Protein AF-W0UV81-F1 (afdb_monomer)

Solvent-accessible surface area (backbone atoms only — not comparable to full-atom values): 8900 Å² total; per-residue (Å²): 142,80,87,78,83,76,81,79,84,64,65,69,61,56,53,53,51,52,51,51,52,50,50,52,53,48,53,56,55,54,54,54,60,46,41,40,50,51,34,43,75,71,25,61,36,63,73,90,49,64,76,84,76,64,49,45,57,73,60,42,70,79,48,84,82,64,65,72,86,56,64,47,62,32,39,53,48,57,71,66,60,58,55,48,66,21,48,45,79,89,81,74,39,55,42,48,67,40,75,45,69,48,94,58,66,42,42,34,43,33,30,31,54,49,100,89,49,98,55,43,48,74,46,76,50,65,31,39,40,28,32,32,13,35,82,87,21,38,45,53,47,80,76,49,62,54,77,76,84,84,125

Structure (mmCIF, N/CA/C/O backbone):
data_AF-W0UV81-F1
#
_entry.id   AF-W0UV81-F1
#
loop_
_atom_site.group_PDB
_atom_site.id
_atom_site.type_symbol
_atom_site.label_atom_id
_atom_site.label_alt_id
_atom_site.label_comp_id
_atom_site.label_asym_id
_atom_site.label_entity_id
_atom_site.label_seq_id
_atom_site.pdbx_PDB_ins_code
_atom_site.Cartn_x
_atom_site.Cartn_y
_atom_site.Cartn_z
_atom_site.occupancy
_atom_site.B_iso_or_equiv
_atom_site.auth_seq_id
_atom_site.auth_comp_id
_atom_site.auth_asym_id
_atom_site.auth_atom_id
_atom_site.pdbx_PDB_model_num
ATOM 1 N N . MET A 1 1 ? 78.707 -14.351 -6.939 1.00 42.62 1 MET A N 1
ATOM 2 C CA . MET A 1 1 ? 77.650 -14.705 -5.970 1.00 42.62 1 MET A CA 1
ATOM 3 C C . MET A 1 1 ? 76.537 -13.679 -6.120 1.00 42.62 1 MET A C 1
ATOM 5 O O . MET A 1 1 ? 76.779 -12.522 -5.821 1.00 42.62 1 MET A O 1
ATOM 9 N N . TYR A 1 2 ? 75.379 -14.070 -6.657 1.00 40.16 2 TYR A N 1
ATOM 10 C CA . TYR A 1 2 ? 74.168 -13.238 -6.695 1.00 40.16 2 TYR A CA 1
ATOM 11 C C . TYR A 1 2 ? 72.977 -14.120 -6.302 1.00 40.16 2 TYR A C 1
ATOM 13 O O . TYR A 1 2 ? 72.858 -15.215 -6.858 1.00 40.16 2 TYR A O 1
ATOM 21 N N . PRO A 1 3 ? 72.125 -13.714 -5.344 1.00 53.06 3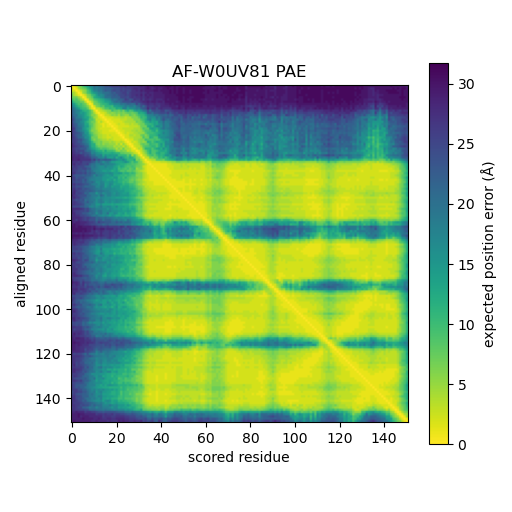 PRO A N 1
ATOM 22 C CA . PRO A 1 3 ? 70.956 -14.500 -4.985 1.00 53.06 3 PRO A CA 1
ATOM 23 C C . PRO A 1 3 ? 69.855 -14.320 -6.039 1.00 53.06 3 PRO A C 1
ATOM 25 O O . PRO A 1 3 ? 69.580 -13.211 -6.493 1.00 53.06 3 PRO A O 1
ATOM 28 N N . ILE A 1 4 ? 69.221 -15.428 -6.418 1.00 56.22 4 ILE A N 1
ATOM 29 C CA . ILE A 1 4 ? 68.017 -15.455 -7.257 1.00 56.22 4 ILE A CA 1
ATOM 30 C C . ILE A 1 4 ? 66.822 -15.114 -6.351 1.00 56.22 4 ILE A C 1
ATOM 32 O O . ILE A 1 4 ? 66.684 -15.744 -5.299 1.00 56.22 4 ILE A O 1
ATOM 36 N N . PRO A 1 5 ? 65.952 -14.152 -6.708 1.00 52.25 5 PRO A N 1
ATOM 37 C CA . PRO A 1 5 ? 64.810 -13.806 -5.875 1.00 52.25 5 PRO A CA 1
ATOM 38 C C . PRO A 1 5 ? 63.804 -14.962 -5.858 1.00 52.25 5 PRO A C 1
ATOM 40 O O . PRO A 1 5 ? 63.355 -15.454 -6.897 1.00 52.25 5 PRO A O 1
ATOM 43 N N . THR A 1 6 ? 63.443 -15.400 -4.656 1.00 52.78 6 THR A N 1
ATOM 44 C CA . THR A 1 6 ? 62.374 -16.364 -4.409 1.00 52.78 6 THR A CA 1
ATOM 45 C C . THR A 1 6 ? 61.040 -15.776 -4.865 1.00 52.78 6 THR A C 1
ATOM 47 O O . THR A 1 6 ? 60.663 -14.669 -4.481 1.00 52.78 6 THR A O 1
ATOM 50 N N . LYS A 1 7 ? 60.302 -16.518 -5.702 1.00 59.16 7 LYS A N 1
ATOM 51 C CA . LYS A 1 7 ? 58.925 -16.168 -6.071 1.00 59.16 7 LYS A CA 1
ATOM 52 C C . LYS A 1 7 ? 58.085 -16.101 -4.796 1.00 59.16 7 LYS A C 1
ATOM 54 O O . LYS A 1 7 ? 57.767 -17.131 -4.204 1.00 59.16 7 LYS A O 1
ATOM 59 N N . ALA A 1 8 ? 57.725 -14.889 -4.386 1.00 53.91 8 ALA A N 1
ATOM 60 C CA . ALA A 1 8 ? 56.734 -14.674 -3.349 1.00 53.91 8 ALA A CA 1
ATOM 61 C C . ALA A 1 8 ? 55.414 -15.312 -3.804 1.00 53.91 8 ALA A C 1
ATOM 63 O O . ALA A 1 8 ? 54.829 -14.935 -4.820 1.00 53.91 8 ALA A O 1
ATOM 64 N N . SER A 1 9 ? 54.978 -16.330 -3.070 1.00 56.66 9 SER A N 1
ATOM 65 C CA . SER A 1 9 ? 53.707 -17.002 -3.297 1.00 56.66 9 SER A CA 1
ATOM 66 C C . SER A 1 9 ? 52.582 -16.073 -2.823 1.00 56.66 9 SER A C 1
ATOM 68 O O . SER A 1 9 ? 52.374 -15.897 -1.624 1.00 56.66 9 SER A O 1
ATOM 70 N N . TYR A 1 10 ? 51.857 -15.480 -3.777 1.00 60.50 10 TYR A N 1
ATOM 71 C CA . TYR A 1 10 ? 50.706 -14.581 -3.583 1.00 60.50 10 TYR A CA 1
ATOM 72 C C . TYR A 1 10 ? 49.289 -15.233 -3.468 1.00 60.50 10 TYR A C 1
ATOM 74 O O . TYR A 1 10 ? 48.308 -14.485 -3.467 1.00 60.50 10 TYR A O 1
ATOM 82 N N . PRO A 1 11 ? 49.072 -16.568 -3.356 1.00 61.00 11 PRO A N 1
ATOM 83 C CA . PRO A 1 11 ? 47.745 -17.161 -3.567 1.00 61.00 11 PRO A CA 1
ATOM 84 C C . PRO A 1 11 ? 46.779 -16.949 -2.394 1.00 61.00 11 PRO A C 1
ATOM 86 O O . PRO A 1 11 ? 45.571 -16.874 -2.597 1.00 61.00 11 PRO A O 1
ATOM 89 N N . LYS A 1 12 ? 47.283 -16.799 -1.161 1.00 62.94 12 LYS A N 1
ATOM 90 C CA . LYS A 1 12 ? 46.429 -16.624 0.028 1.00 62.94 12 LYS A CA 1
ATOM 91 C C . LYS A 1 12 ? 45.682 -15.288 0.014 1.00 62.94 12 LYS A C 1
ATOM 93 O O . LYS A 1 12 ? 44.537 -15.229 0.443 1.00 62.94 12 LYS A O 1
ATOM 98 N N . PHE A 1 13 ? 46.306 -14.239 -0.522 1.00 71.31 13 PHE A N 1
ATOM 99 C CA . PHE A 1 13 ? 45.717 -12.900 -0.578 1.00 71.31 13 PHE A CA 1
ATOM 100 C C . PHE A 1 13 ? 44.544 -12.831 -1.563 1.00 71.31 13 PHE A C 1
ATOM 102 O O . PHE A 1 13 ? 43.504 -12.261 -1.249 1.00 71.31 13 PHE A O 1
ATOM 109 N N . TRP A 1 14 ? 44.678 -13.482 -2.721 1.00 76.31 14 TRP A N 1
ATOM 110 C CA . TRP A 1 14 ? 43.622 -13.555 -3.733 1.00 76.31 14 TRP A CA 1
ATOM 111 C C . TRP A 1 14 ? 42.417 -14.374 -3.269 1.00 76.31 14 TRP A C 1
ATOM 113 O O . TRP A 1 14 ? 41.283 -13.974 -3.513 1.00 76.31 14 TRP A O 1
ATOM 123 N N . ILE A 1 15 ? 42.646 -15.478 -2.550 1.00 81.88 15 ILE A N 1
ATOM 124 C CA . ILE A 1 15 ? 41.572 -16.301 -1.971 1.00 81.88 15 ILE A CA 1
ATOM 125 C C . ILE A 1 15 ? 40.789 -15.508 -0.918 1.00 81.88 15 ILE A C 1
ATOM 127 O O . ILE A 1 15 ? 39.561 -15.495 -0.948 1.00 81.88 15 ILE A O 1
ATOM 131 N N . VAL A 1 16 ? 41.485 -14.806 -0.019 1.00 84.06 16 VAL A N 1
ATOM 132 C CA . VAL A 1 16 ? 40.843 -13.958 1.000 1.00 84.06 16 VAL A CA 1
ATOM 133 C C . VAL A 1 16 ? 40.065 -12.811 0.349 1.00 84.06 16 VAL A C 1
ATOM 135 O O . VAL A 1 16 ? 38.933 -12.543 0.744 1.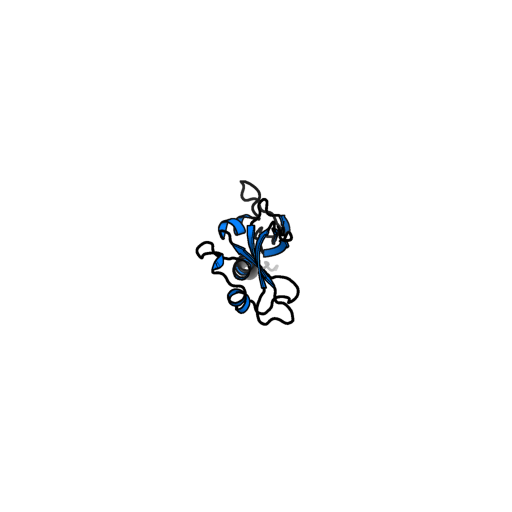00 84.06 16 VAL A O 1
ATOM 138 N N . PHE A 1 17 ? 40.621 -12.181 -0.688 1.00 83.88 17 PHE A N 1
ATOM 139 C CA . PHE A 1 17 ? 39.953 -11.118 -1.439 1.00 83.88 17 PHE A CA 1
ATOM 140 C C . PHE A 1 17 ? 38.688 -11.611 -2.164 1.00 83.88 17 PHE A C 1
ATOM 142 O O . PHE A 1 17 ? 37.645 -10.967 -2.083 1.00 83.88 17 PHE A O 1
ATOM 149 N N . LEU A 1 18 ? 38.744 -12.784 -2.805 1.00 86.06 18 LEU A N 1
ATOM 150 C CA . LEU A 1 18 ? 37.589 -13.428 -3.441 1.00 86.06 18 LEU A CA 1
ATOM 151 C C . LEU A 1 18 ? 36.493 -13.792 -2.431 1.00 86.06 18 LEU A C 1
ATOM 153 O O . LEU A 1 18 ? 35.316 -13.565 -2.703 1.00 86.06 18 LEU A O 1
ATOM 157 N N . LEU A 1 19 ? 36.859 -14.317 -1.257 1.00 83.75 19 LEU A N 1
ATOM 158 C CA . LEU A 1 19 ? 35.905 -14.624 -0.186 1.00 83.75 19 LEU A CA 1
ATOM 159 C C . LEU A 1 19 ? 35.230 -13.357 0.356 1.00 83.75 19 LEU A C 1
ATOM 161 O O . LEU A 1 19 ? 34.015 -13.349 0.544 1.00 83.75 19 LEU A O 1
ATOM 165 N N . LEU A 1 20 ? 35.995 -12.279 0.554 1.00 85.12 20 LEU A N 1
ATOM 166 C CA . LEU A 1 20 ? 35.474 -10.969 0.961 1.00 85.12 20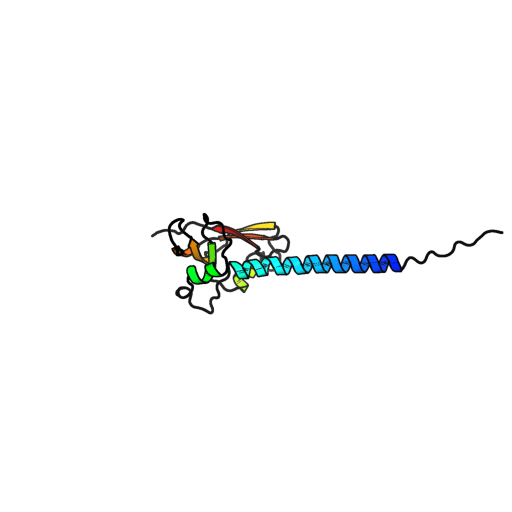 LEU A CA 1
ATOM 167 C C . LEU A 1 20 ? 34.502 -10.392 -0.074 1.00 85.12 20 LEU A C 1
ATOM 169 O O . LEU A 1 20 ? 33.415 -9.954 0.297 1.00 85.12 20 LEU A O 1
ATOM 173 N N . LEU A 1 21 ? 34.854 -10.446 -1.361 1.00 86.31 21 LEU A N 1
ATOM 174 C CA . LEU A 1 21 ? 33.967 -10.052 -2.459 1.00 86.31 21 LEU A CA 1
ATOM 175 C C . LEU A 1 21 ? 32.678 -10.880 -2.466 1.00 86.31 21 LEU A C 1
ATOM 177 O O . LEU A 1 21 ? 31.592 -10.323 -2.588 1.00 86.31 21 LEU A O 1
ATOM 181 N N . CYS A 1 22 ? 32.781 -12.196 -2.278 1.00 81.25 22 CYS A N 1
ATOM 182 C CA . CYS A 1 22 ? 31.626 -13.090 -2.257 1.00 81.25 22 CYS A CA 1
ATOM 183 C C . CYS A 1 22 ? 30.687 -12.786 -1.074 1.00 81.25 22 CYS A C 1
ATOM 185 O O . CYS A 1 22 ? 29.473 -12.687 -1.252 1.00 81.25 22 CYS A O 1
ATOM 187 N N . LEU A 1 23 ? 31.247 -12.544 0.118 1.00 80.31 23 LEU A N 1
ATOM 188 C CA . LEU A 1 23 ? 30.504 -12.099 1.302 1.00 80.31 23 LEU A CA 1
ATOM 189 C C . LEU A 1 23 ? 29.815 -10.749 1.076 1.00 80.31 23 LEU A C 1
ATOM 191 O O . LEU A 1 23 ? 28.643 -10.604 1.418 1.00 80.31 23 LEU A O 1
ATOM 195 N N . GLN A 1 24 ? 30.504 -9.776 0.471 1.00 75.25 24 GLN A N 1
ATOM 196 C CA . GLN A 1 24 ? 29.918 -8.475 0.136 1.00 75.25 24 GLN A CA 1
ATOM 197 C C . GLN A 1 24 ? 28.773 -8.617 -0.874 1.00 75.25 24 GLN A C 1
ATOM 199 O O . GLN A 1 24 ? 27.700 -8.054 -0.660 1.00 75.25 24 GLN A O 1
ATOM 204 N N . CYS A 1 25 ? 28.950 -9.416 -1.930 1.00 72.00 25 CYS A N 1
ATOM 205 C CA . CYS A 1 25 ? 27.889 -9.713 -2.890 1.00 72.00 25 CYS A CA 1
ATOM 206 C C . CYS A 1 25 ? 26.683 -10.376 -2.213 1.00 72.00 25 CYS A C 1
ATOM 208 O O . CYS A 1 25 ? 25.548 -9.963 -2.453 1.00 72.00 25 CYS A O 1
ATOM 210 N N . TRP A 1 26 ? 26.910 -11.353 -1.330 1.00 69.69 26 TRP A N 1
ATOM 211 C CA . TRP A 1 26 ? 25.832 -12.015 -0.599 1.00 69.69 26 TRP A CA 1
ATOM 212 C C . TRP A 1 26 ? 25.093 -11.038 0.324 1.00 69.69 26 TRP A C 1
ATOM 214 O O . TRP A 1 26 ? 23.870 -10.929 0.232 1.00 69.69 26 TRP A O 1
ATOM 224 N N . LEU A 1 27 ? 25.810 -10.250 1.131 1.00 64.12 27 LEU A N 1
ATOM 225 C CA . LEU A 1 27 ? 25.229 -9.213 1.994 1.00 64.12 27 LEU A CA 1
ATOM 226 C C . LEU A 1 27 ? 24.371 -8.218 1.199 1.00 64.12 27 LEU A C 1
ATOM 228 O O . LEU A 1 27 ? 23.247 -7.916 1.606 1.00 64.12 27 LEU A O 1
ATOM 232 N N . LEU A 1 28 ? 24.852 -7.774 0.031 1.00 62.34 28 LEU A N 1
ATOM 233 C CA . LEU A 1 28 ? 24.077 -6.932 -0.878 1.00 62.34 28 LEU A CA 1
ATOM 234 C C . LEU A 1 28 ? 22.831 -7.648 -1.404 1.00 62.34 28 LEU A C 1
ATOM 236 O O . LEU A 1 28 ? 21.784 -7.030 -1.473 1.00 62.34 28 LEU A O 1
ATOM 240 N N . THR A 1 29 ? 22.887 -8.925 -1.780 1.00 59.66 29 THR A N 1
ATOM 241 C CA . THR A 1 29 ? 21.684 -9.645 -2.253 1.00 59.66 29 THR A CA 1
ATOM 242 C C . THR A 1 29 ? 20.661 -9.910 -1.146 1.00 59.66 29 THR A C 1
ATOM 244 O O . THR A 1 29 ? 19.456 -9.867 -1.395 1.00 59.66 29 THR A O 1
ATOM 247 N N . HIS A 1 30 ? 21.114 -10.129 0.089 1.00 57.69 30 HIS A N 1
ATOM 248 C CA . HIS A 1 30 ? 20.240 -10.445 1.214 1.00 57.69 30 HIS A CA 1
ATOM 249 C C . HIS A 1 30 ? 19.504 -9.203 1.742 1.00 57.69 30 HIS A C 1
ATOM 251 O O . HIS A 1 30 ? 18.329 -9.285 2.110 1.00 57.69 30 HIS A O 1
ATOM 257 N N . SER A 1 31 ? 20.141 -8.026 1.730 1.00 59.00 31 SER A N 1
ATOM 258 C CA . SER A 1 31 ? 19.474 -6.766 2.094 1.00 59.00 31 SER A CA 1
ATOM 259 C C . SER A 1 31 ? 18.328 -6.412 1.130 1.00 59.00 31 SER A C 1
ATOM 261 O O . SER A 1 31 ? 17.280 -5.925 1.562 1.00 59.00 31 SER A O 1
ATOM 263 N N . LYS A 1 32 ? 18.463 -6.759 -0.156 1.00 59.25 32 LYS A N 1
ATOM 264 C CA . LYS A 1 32 ? 17.463 -6.519 -1.215 1.00 59.25 32 LYS A CA 1
ATOM 265 C C . LYS A 1 32 ? 16.153 -7.244 -0.965 1.00 59.25 32 LYS A C 1
ATOM 267 O O . LYS A 1 32 ? 15.102 -6.607 -0.899 1.00 59.25 32 LYS A O 1
ATOM 272 N N . ALA A 1 33 ? 16.234 -8.561 -0.751 1.00 61.38 33 ALA A N 1
ATOM 273 C CA . ALA A 1 33 ? 15.085 -9.402 -0.417 1.00 61.38 33 ALA A CA 1
ATOM 274 C C . ALA A 1 33 ? 14.390 -8.938 0.871 1.00 61.38 33 ALA A C 1
ATOM 276 O O . ALA A 1 33 ? 13.186 -9.121 1.031 1.00 61.38 33 ALA A O 1
ATOM 277 N N . THR A 1 34 ? 15.139 -8.293 1.766 1.00 72.75 34 THR A N 1
ATOM 278 C CA . THR A 1 34 ? 14.632 -7.833 3.057 1.00 72.75 34 THR A CA 1
ATOM 279 C C . THR A 1 34 ? 13.705 -6.621 2.919 1.00 72.75 34 THR A C 1
ATOM 281 O O . THR A 1 34 ? 12.673 -6.594 3.581 1.00 72.75 34 THR A O 1
ATOM 284 N N . SER A 1 35 ? 14.007 -5.643 2.054 1.00 81.94 35 SER A N 1
ATOM 285 C CA . SER A 1 35 ? 13.178 -4.425 1.922 1.00 81.94 35 SER A CA 1
ATOM 286 C C . SER A 1 35 ? 11.782 -4.702 1.346 1.00 81.94 35 SER A C 1
ATOM 288 O O . SER A 1 35 ? 10.780 -4.360 1.968 1.00 81.94 35 SER A O 1
ATOM 290 N N . TRP A 1 36 ? 11.707 -5.413 0.218 1.00 88.19 36 TRP A N 1
ATOM 291 C CA . TRP A 1 36 ? 10.441 -5.827 -0.398 1.00 88.19 36 TRP A CA 1
ATOM 292 C C . TRP A 1 36 ? 9.628 -6.754 0.510 1.00 88.19 36 TRP A C 1
ATOM 294 O O . TRP A 1 36 ? 8.408 -6.629 0.618 1.00 88.19 36 TRP A O 1
ATOM 304 N N . LYS A 1 37 ? 10.300 -7.696 1.184 1.00 89.19 37 LYS A N 1
ATOM 305 C CA . LYS A 1 37 ? 9.643 -8.609 2.122 1.00 89.19 37 LYS A CA 1
ATOM 306 C C . LYS A 1 37 ? 9.007 -7.843 3.284 1.00 89.19 37 LYS A C 1
ATOM 308 O O . LYS A 1 37 ? 7.825 -8.050 3.533 1.00 89.19 37 LYS A O 1
ATOM 313 N N . LYS A 1 38 ? 9.745 -6.917 3.905 1.00 89.94 38 LYS A N 1
ATOM 314 C CA . LYS A 1 38 ? 9.225 -6.044 4.968 1.00 89.94 38 LYS A CA 1
ATOM 315 C C . LYS A 1 38 ? 8.056 -5.193 4.483 1.00 89.94 38 LYS A C 1
ATOM 317 O O . LYS A 1 38 ? 7.031 -5.131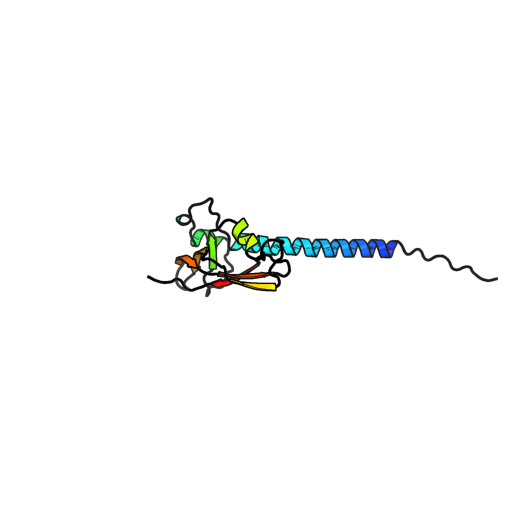 5.149 1.00 89.94 38 LYS A O 1
ATOM 322 N N . PHE A 1 39 ? 8.172 -4.601 3.293 1.00 92.31 39 PHE A N 1
ATOM 323 C CA . PHE A 1 39 ? 7.084 -3.825 2.704 1.00 92.31 39 PHE A CA 1
ATOM 324 C C . PHE A 1 39 ? 5.799 -4.655 2.576 1.00 92.31 39 PHE A C 1
ATOM 326 O O . PHE A 1 39 ? 4.725 -4.209 2.977 1.00 92.31 39 PHE A O 1
ATOM 333 N N . LYS A 1 40 ? 5.905 -5.885 2.054 1.00 92.06 40 LYS A N 1
ATOM 334 C CA . LYS A 1 40 ? 4.759 -6.798 1.965 1.00 92.06 40 LYS A CA 1
ATOM 335 C C . LYS A 1 40 ? 4.193 -7.138 3.336 1.00 92.06 40 LYS A C 1
ATOM 337 O O . LYS A 1 40 ? 2.986 -7.061 3.506 1.00 92.06 40 LYS A O 1
ATOM 342 N N . GLU A 1 41 ? 5.036 -7.502 4.295 1.00 90.75 41 GLU A N 1
ATOM 343 C CA . GLU A 1 41 ? 4.589 -7.818 5.657 1.00 90.75 41 GLU A CA 1
ATOM 344 C C . GLU A 1 41 ? 3.794 -6.662 6.278 1.00 90.75 41 GLU A C 1
ATOM 346 O O . GLU A 1 41 ? 2.827 -6.900 6.995 1.00 90.75 41 GLU A O 1
ATOM 351 N N . TRP A 1 42 ? 4.161 -5.417 5.969 1.00 91.12 42 TRP A N 1
ATOM 352 C CA . TRP A 1 42 ? 3.552 -4.247 6.594 1.00 91.12 42 TRP A CA 1
ATOM 353 C C . TRP A 1 42 ? 2.322 -3.709 5.862 1.00 91.12 42 TRP A C 1
ATOM 355 O O . TRP A 1 42 ? 1.411 -3.188 6.503 1.00 91.12 42 TRP A O 1
ATOM 365 N N . HIS A 1 43 ? 2.268 -3.821 4.535 1.00 94.44 43 HIS A N 1
ATOM 366 C CA . HIS A 1 43 ? 1.264 -3.111 3.739 1.00 94.44 43 HIS A CA 1
ATOM 367 C C . HIS A 1 43 ? 0.380 -4.014 2.875 1.00 94.44 43 HIS A C 1
ATOM 369 O O . HIS A 1 43 ? -0.607 -3.530 2.330 1.00 94.44 43 HIS A O 1
ATOM 375 N N . TYR A 1 44 ? 0.682 -5.302 2.699 1.00 95.62 44 TYR A N 1
ATOM 376 C CA . TYR A 1 44 ? -0.072 -6.161 1.778 1.00 95.62 44 TYR A CA 1
ATOM 377 C C . TYR A 1 44 ? -1.291 -6.819 2.436 1.00 95.62 44 TYR A C 1
ATOM 379 O O . TYR A 1 44 ? -1.157 -7.547 3.417 1.00 95.62 44 TYR A O 1
ATOM 387 N N . LEU A 1 45 ? -2.466 -6.675 1.815 1.00 96.88 45 LEU A N 1
ATOM 388 C CA . LEU A 1 45 ? -3.639 -7.507 2.094 1.00 96.88 45 LEU A CA 1
ATOM 389 C C . LEU A 1 45 ? -3.930 -8.419 0.914 1.00 96.88 45 LEU A C 1
ATOM 391 O O . LEU A 1 45 ? -3.982 -7.987 -0.239 1.00 96.88 45 LEU A O 1
ATOM 395 N N . SER A 1 46 ? -4.167 -9.693 1.214 1.00 95.50 46 SER A N 1
ATOM 396 C CA . SER A 1 46 ? -4.398 -10.695 0.187 1.00 95.50 46 SER A CA 1
ATOM 397 C C . SER A 1 46 ? -5.824 -10.644 -0.358 1.00 95.50 46 SER A C 1
ATOM 399 O O . SER A 1 46 ? -6.771 -10.796 0.413 1.00 95.50 46 SER A O 1
ATOM 401 N N . PRO A 1 47 ? -6.003 -10.596 -1.691 1.00 96.25 47 PRO A N 1
ATOM 402 C CA . PRO A 1 47 ? -7.317 -10.738 -2.307 1.00 96.25 47 PRO A CA 1
ATOM 403 C C . PRO A 1 47 ? -7.949 -12.124 -2.160 1.00 96.25 47 PRO A C 1
ATOM 405 O O . PRO A 1 47 ? -9.076 -12.323 -2.590 1.00 96.25 47 PRO A O 1
ATOM 408 N N . ARG A 1 48 ? -7.238 -13.092 -1.564 1.00 95.81 48 ARG A N 1
ATOM 409 C CA . ARG A 1 48 ? -7.789 -14.415 -1.226 1.00 95.81 48 ARG A CA 1
ATOM 410 C C . ARG A 1 48 ? -8.803 -14.365 -0.082 1.00 95.81 48 ARG A C 1
ATOM 412 O O . ARG A 1 48 ? -9.583 -15.296 0.066 1.00 95.81 48 ARG A O 1
ATOM 419 N N . ARG A 1 49 ? -8.747 -13.317 0.741 1.00 95.88 49 ARG A N 1
ATOM 420 C CA . ARG A 1 49 ? -9.690 -13.036 1.823 1.00 95.88 49 ARG A CA 1
ATOM 421 C C . ARG A 1 49 ? -10.532 -11.824 1.424 1.00 95.88 49 ARG A C 1
ATOM 423 O O . ARG A 1 49 ? -10.034 -10.900 0.774 1.00 95.88 49 ARG A O 1
ATOM 430 N N . ASP A 1 50 ? -11.802 -11.815 1.813 1.00 96.81 50 ASP A N 1
ATOM 431 C CA . ASP A 1 50 ? -12.699 -10.707 1.494 1.00 96.81 50 ASP A CA 1
ATOM 432 C C . ASP A 1 50 ? -12.230 -9.414 2.143 1.00 96.81 50 ASP A C 1
ATOM 434 O O . ASP A 1 50 ? -11.908 -9.373 3.333 1.00 96.81 50 ASP A O 1
ATOM 438 N N . PHE A 1 51 ? -12.253 -8.326 1.377 1.00 96.19 51 PHE A N 1
ATOM 439 C CA . PHE A 1 51 ? -11.725 -7.047 1.840 1.00 96.19 51 PHE A CA 1
ATOM 440 C C . PHE A 1 51 ? -12.394 -6.537 3.129 1.00 96.19 51 PHE A C 1
ATOM 442 O O . PHE A 1 51 ? -11.726 -5.978 3.995 1.00 96.19 51 PHE A O 1
ATOM 449 N N . ILE A 1 52 ? -13.704 -6.757 3.282 1.00 95.56 52 ILE A N 1
ATOM 450 C CA . ILE A 1 52 ? -14.471 -6.315 4.458 1.00 95.56 52 ILE A CA 1
ATOM 451 C C . ILE A 1 52 ? -14.088 -7.063 5.740 1.00 95.56 52 ILE A C 1
ATOM 453 O O . ILE A 1 52 ? -14.288 -6.555 6.842 1.00 95.56 52 ILE A O 1
ATOM 457 N N . SER A 1 53 ? -13.530 -8.266 5.598 1.00 96.75 53 SER A N 1
ATOM 458 C CA . SER A 1 53 ? -13.164 -9.103 6.735 1.00 96.75 53 SER A CA 1
ATOM 459 C C . SER A 1 53 ? -11.845 -8.679 7.382 1.00 96.75 53 SER A C 1
ATOM 461 O O . SER A 1 53 ? -11.555 -9.142 8.478 1.00 96.75 53 SER A O 1
ATOM 463 N N . TYR A 1 54 ? -11.049 -7.826 6.732 1.00 95.94 54 TYR A N 1
ATOM 464 C CA . TYR A 1 54 ? -9.864 -7.226 7.338 1.00 95.94 54 TYR A CA 1
ATOM 465 C C . TYR A 1 54 ? -10.264 -6.123 8.314 1.00 95.94 54 TYR A C 1
ATOM 467 O O . TYR A 1 54 ? -11.014 -5.216 7.933 1.00 95.94 54 TYR A O 1
ATOM 475 N N . LYS A 1 55 ? -9.743 -6.200 9.543 1.00 95.12 55 LYS A N 1
ATOM 476 C CA . LYS A 1 55 ? -9.988 -5.238 10.616 1.00 95.12 55 LYS A CA 1
ATOM 477 C C . LYS A 1 55 ? -8.700 -4.558 11.045 1.00 95.12 55 LYS A C 1
ATOM 479 O O . LYS A 1 55 ? -7.669 -5.214 11.142 1.00 95.12 55 LYS A O 1
ATOM 484 N N . CYS A 1 56 ? -8.757 -3.246 11.253 1.00 92.94 56 CYS A N 1
ATOM 485 C CA . CYS A 1 56 ? -7.581 -2.482 11.649 1.00 92.94 56 CYS A CA 1
ATOM 486 C C . CYS A 1 56 ? -7.056 -2.915 13.017 1.00 92.94 56 CYS A C 1
ATOM 488 O O . CYS A 1 56 ? -5.847 -3.035 13.155 1.00 92.94 56 CYS A O 1
ATOM 490 N N . ASP A 1 57 ? -7.930 -3.212 13.980 1.00 90.50 57 ASP A N 1
ATOM 491 C CA . ASP A 1 57 ? -7.504 -3.667 15.309 1.00 90.50 57 ASP A CA 1
ATOM 492 C C . ASP A 1 57 ? -6.664 -4.959 15.219 1.00 90.50 57 ASP A C 1
ATOM 494 O O . ASP A 1 57 ? -5.540 -4.981 15.714 1.00 90.50 57 ASP A O 1
ATOM 498 N N . ASP A 1 58 ? -7.126 -5.965 14.463 1.00 91.88 58 ASP A N 1
ATOM 499 C CA . ASP A 1 58 ? -6.386 -7.220 14.232 1.00 91.88 58 ASP A CA 1
ATOM 500 C C . ASP A 1 58 ? -5.049 -7.000 13.499 1.00 91.88 58 ASP A C 1
ATOM 502 O O . ASP A 1 58 ? -4.041 -7.651 13.769 1.00 91.88 58 ASP A O 1
ATOM 506 N N . LEU A 1 59 ? -5.047 -6.125 12.489 1.00 92.19 59 LEU A N 1
ATOM 507 C CA . LEU A 1 59 ? -3.882 -5.911 11.630 1.00 92.19 59 LEU A CA 1
ATOM 508 C C . LEU A 1 59 ? -2.794 -5.080 12.316 1.00 92.19 59 LEU A C 1
ATOM 510 O O . LEU A 1 59 ? -1.609 -5.283 12.048 1.00 92.19 59 LEU A O 1
ATOM 514 N N . MET A 1 60 ? -3.194 -4.136 13.167 1.00 87.81 60 MET A N 1
ATOM 515 C CA . MET A 1 60 ? -2.291 -3.199 13.830 1.00 87.81 60 MET A CA 1
ATOM 516 C C . MET A 1 60 ? -1.703 -3.759 15.129 1.00 87.81 60 MET A C 1
ATOM 518 O O . MET A 1 60 ? -0.627 -3.310 15.520 1.00 87.81 60 MET A O 1
ATOM 522 N N . GLU A 1 61 ? -2.328 -4.762 15.760 1.00 80.94 61 GLU A N 1
ATOM 523 C CA . GLU A 1 61 ? -1.718 -5.538 16.860 1.00 80.94 61 GLU A CA 1
ATOM 524 C C . GLU A 1 61 ? -0.375 -6.159 16.433 1.00 80.94 61 GLU A C 1
ATOM 526 O O . GLU A 1 61 ? 0.560 -6.280 17.213 1.00 80.94 61 GLU A O 1
ATOM 531 N N . LEU A 1 62 ? -0.217 -6.475 15.146 1.00 70.12 62 LEU A N 1
ATOM 532 C CA . LEU A 1 62 ? 1.038 -6.990 14.594 1.00 70.12 62 LEU A CA 1
ATOM 533 C C . LEU A 1 62 ? 2.076 -5.890 14.289 1.00 70.12 62 LEU A C 1
ATOM 535 O O . LEU A 1 62 ? 3.166 -6.199 13.802 1.00 70.12 62 LEU A O 1
ATOM 539 N N . GLN A 1 63 ? 1.744 -4.613 14.513 1.00 70.81 63 GLN A N 1
ATOM 540 C CA . GLN A 1 63 ? 2.496 -3.447 14.029 1.00 70.81 63 GLN A CA 1
ATOM 541 C C . GLN A 1 63 ? 2.675 -2.341 15.085 1.00 70.81 63 GLN A C 1
ATOM 543 O O . GLN A 1 63 ? 2.809 -1.174 14.721 1.00 70.81 63 GLN A O 1
ATOM 548 N N . GLU A 1 64 ? 2.708 -2.689 16.376 1.00 57.28 64 GLU A N 1
ATOM 549 C CA . GLU A 1 64 ? 2.614 -1.798 17.558 1.00 57.28 64 GLU A CA 1
ATOM 550 C C . GLU A 1 64 ? 3.583 -0.587 17.642 1.00 57.28 64 GLU A C 1
ATOM 552 O O . GLU A 1 64 ? 3.519 0.182 18.597 1.00 57.28 64 GLU A O 1
ATOM 557 N N . THR A 1 65 ? 4.466 -0.355 16.666 1.00 59.19 65 THR A N 1
ATOM 558 C CA . THR A 1 65 ? 5.481 0.716 16.668 1.00 59.19 65 THR A CA 1
ATOM 559 C C . THR A 1 65 ? 5.238 1.847 15.656 1.00 59.19 65 THR A C 1
ATOM 561 O O . THR A 1 65 ? 6.180 2.564 15.316 1.00 59.19 65 THR A O 1
ATOM 564 N N . LEU A 1 66 ? 4.033 1.994 15.101 1.00 61.38 66 LEU A N 1
ATOM 565 C CA . LEU A 1 66 ? 3.758 2.995 14.057 1.00 61.38 66 LEU A CA 1
ATOM 566 C C . LEU A 1 66 ? 3.417 4.381 14.637 1.00 61.38 66 LEU A C 1
ATOM 568 O O . LEU A 1 66 ? 2.737 4.491 15.653 1.00 61.38 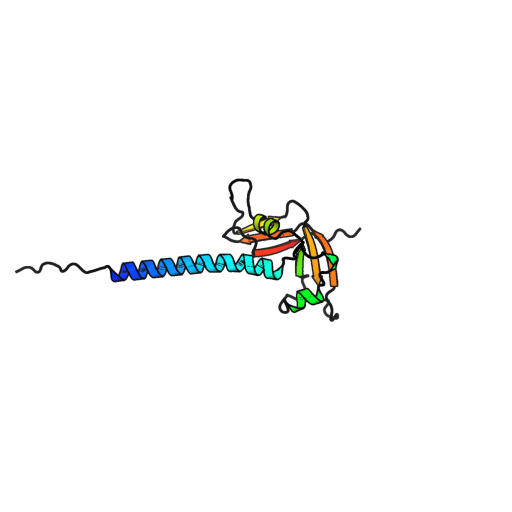66 LEU A O 1
ATOM 572 N N . GLU A 1 67 ? 3.907 5.443 13.979 1.00 59.56 67 GLU A N 1
ATOM 573 C CA . GLU A 1 67 ? 3.714 6.850 14.374 1.00 59.56 67 GLU A CA 1
ATOM 574 C C . GLU A 1 67 ? 2.224 7.180 14.578 1.00 59.56 67 GLU A C 1
ATOM 576 O O . GLU A 1 67 ? 1.434 7.097 13.639 1.00 59.56 67 GLU A O 1
ATOM 581 N N . GLU A 1 68 ? 1.847 7.622 15.784 1.00 62.50 68 GLU A N 1
ATOM 582 C CA . GLU A 1 68 ? 0.444 7.842 16.186 1.00 62.50 68 GLU A CA 1
ATOM 583 C C . GLU A 1 68 ? -0.319 8.866 15.324 1.00 62.50 68 GLU A C 1
ATOM 585 O O . GLU A 1 68 ? -1.548 8.906 15.338 1.00 62.50 68 GLU A O 1
ATOM 590 N N . GLU A 1 69 ? 0.377 9.722 14.571 1.00 67.44 69 GLU A N 1
ATOM 591 C CA . GLU A 1 69 ? -0.259 10.849 13.882 1.00 67.44 69 GLU A CA 1
ATOM 592 C C . GLU A 1 69 ? -0.669 10.549 12.434 1.00 67.44 69 GLU A C 1
ATOM 594 O O . GLU A 1 69 ? -1.583 11.198 11.908 1.00 67.44 69 GLU A O 1
ATOM 599 N N . LYS A 1 70 ? -0.057 9.549 11.786 1.00 79.88 70 LYS A N 1
ATOM 600 C CA . LYS A 1 70 ? -0.335 9.215 10.382 1.00 79.88 70 LYS A CA 1
ATOM 601 C C . LYS A 1 70 ? -1.135 7.919 10.274 1.00 79.88 70 LYS A C 1
ATOM 603 O O . LYS A 1 70 ? -0.811 6.944 10.943 1.00 79.88 70 LYS A O 1
ATOM 608 N N . PRO A 1 71 ? -2.163 7.868 9.406 1.00 88.00 71 PRO A N 1
ATOM 609 C CA . PRO A 1 71 ? -2.853 6.616 9.152 1.00 88.00 71 PRO A CA 1
ATOM 610 C C . PRO A 1 71 ? -1.887 5.618 8.510 1.00 88.00 71 PRO A C 1
ATOM 612 O O . PRO A 1 71 ? -1.233 5.933 7.511 1.00 88.00 71 PRO A O 1
ATOM 615 N N . HIS A 1 72 ? -1.849 4.401 9.040 1.00 91.62 72 HIS A N 1
ATOM 616 C CA . HIS A 1 72 ? -1.194 3.293 8.362 1.00 91.62 72 HIS A CA 1
ATOM 617 C C . HIS A 1 72 ? -2.055 2.816 7.196 1.00 91.62 72 HIS A C 1
ATOM 619 O O . HIS A 1 72 ? -3.287 2.843 7.267 1.00 91.62 72 HIS A O 1
ATOM 625 N N . ILE A 1 73 ? -1.419 2.395 6.105 1.00 93.56 73 ILE A N 1
ATOM 626 C CA . ILE A 1 73 ? -2.117 2.022 4.874 1.00 93.56 73 ILE A CA 1
ATOM 627 C C . ILE A 1 73 ? -1.828 0.582 4.525 1.00 93.56 73 ILE A C 1
ATOM 629 O O . ILE A 1 73 ? -0.683 0.183 4.321 1.00 93.56 73 ILE A O 1
ATOM 633 N N . PHE A 1 74 ? -2.907 -0.149 4.327 1.00 96.00 74 PHE A N 1
ATOM 634 C CA . PHE A 1 74 ? -2.915 -1.471 3.755 1.00 96.00 74 PHE A CA 1
ATOM 635 C C . PHE A 1 74 ? -3.452 -1.434 2.321 1.00 96.00 74 PHE A C 1
ATOM 637 O O . PHE A 1 74 ? -4.436 -0.756 2.023 1.00 96.00 74 PHE A O 1
ATOM 644 N N . ILE A 1 75 ? -2.819 -2.190 1.427 1.00 97.31 75 ILE A N 1
ATOM 645 C CA . ILE A 1 75 ? -3.102 -2.254 -0.006 1.00 97.31 75 ILE A CA 1
ATOM 646 C C . ILE A 1 75 ? -3.721 -3.611 -0.320 1.00 97.31 75 ILE A C 1
ATOM 648 O O . ILE A 1 75 ? -3.092 -4.656 -0.145 1.00 97.31 75 ILE A O 1
ATOM 652 N N . TYR A 1 76 ? -4.946 -3.586 -0.833 1.00 97.69 76 TYR A N 1
ATOM 653 C CA . TYR A 1 76 ? -5.676 -4.767 -1.268 1.00 97.69 76 TYR A CA 1
ATOM 654 C C . TYR A 1 76 ? -5.544 -4.932 -2.785 1.00 97.69 76 TYR A C 1
ATOM 656 O O . TYR A 1 76 ? -6.300 -4.357 -3.569 1.00 97.69 76 TYR A O 1
ATOM 664 N N . ALA A 1 77 ? -4.544 -5.702 -3.201 1.00 96.12 77 ALA A N 1
ATOM 665 C CA . ALA A 1 77 ? -4.218 -5.971 -4.602 1.00 96.12 77 ALA A CA 1
ATOM 666 C C . ALA A 1 77 ? -3.504 -7.322 -4.714 1.00 96.12 77 ALA A C 1
ATOM 668 O O . ALA A 1 77 ? -3.162 -7.923 -3.699 1.00 96.12 77 ALA A O 1
ATOM 669 N N . SER A 1 78 ? -3.249 -7.842 -5.918 1.00 94.94 78 SER A N 1
ATOM 670 C CA . SER A 1 78 ? -2.380 -9.022 -6.019 1.00 94.94 78 SER A CA 1
ATOM 671 C C . SER A 1 78 ? -0.942 -8.645 -5.632 1.00 94.94 78 SER A C 1
ATOM 673 O O . SER A 1 78 ? -0.481 -7.539 -5.909 1.00 94.94 78 SER A O 1
ATOM 675 N N . TRP A 1 79 ? -0.202 -9.556 -4.988 1.00 92.00 79 TRP A N 1
ATOM 676 C CA . TRP A 1 79 ? 1.193 -9.276 -4.610 1.00 92.00 79 TRP A CA 1
ATOM 677 C C . TRP A 1 79 ? 2.053 -8.977 -5.848 1.00 92.00 79 TRP A C 1
ATOM 679 O O . TRP A 1 79 ? 2.947 -8.137 -5.793 1.00 92.00 79 TRP A O 1
ATOM 689 N N . TYR A 1 80 ? 1.726 -9.630 -6.968 1.00 91.44 80 TYR A N 1
ATOM 690 C CA . TYR A 1 80 ? 2.372 -9.446 -8.261 1.00 91.44 80 TYR A CA 1
ATOM 691 C C . TYR A 1 80 ? 2.165 -8.026 -8.801 1.00 91.44 80 TYR A C 1
ATOM 693 O O . TYR A 1 80 ? 3.125 -7.409 -9.255 1.00 91.44 80 TYR A O 1
ATOM 701 N N . 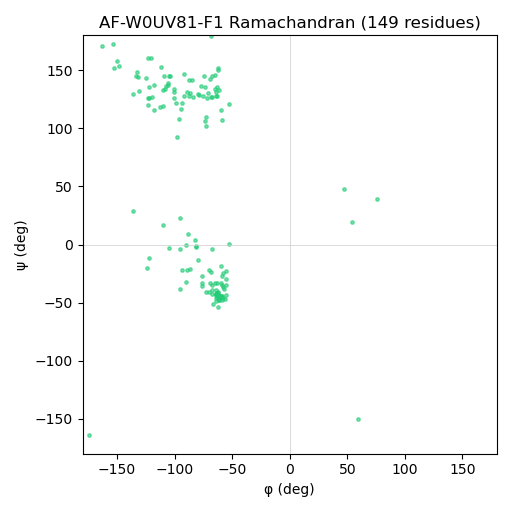GLN A 1 81 ? 0.947 -7.476 -8.689 1.00 92.75 81 GLN A N 1
ATOM 702 C CA . GLN A 1 81 ? 0.657 -6.095 -9.090 1.00 92.75 81 GLN A CA 1
ATOM 703 C C . GLN A 1 81 ? 1.533 -5.096 -8.333 1.00 92.75 81 GLN A C 1
ATOM 705 O O . GLN A 1 81 ? 2.111 -4.215 -8.958 1.00 92.75 81 GLN A O 1
ATOM 710 N N . ILE A 1 82 ? 1.671 -5.253 -7.012 1.00 93.06 82 ILE A N 1
ATOM 711 C CA . ILE A 1 82 ? 2.490 -4.353 -6.187 1.00 93.06 82 ILE A CA 1
ATOM 712 C C . ILE A 1 82 ? 3.980 -4.501 -6.531 1.00 93.06 82 ILE A C 1
ATOM 714 O O . ILE A 1 82 ? 4.680 -3.502 -6.679 1.00 93.06 82 ILE A O 1
ATOM 718 N N . GLU A 1 83 ? 4.466 -5.733 -6.70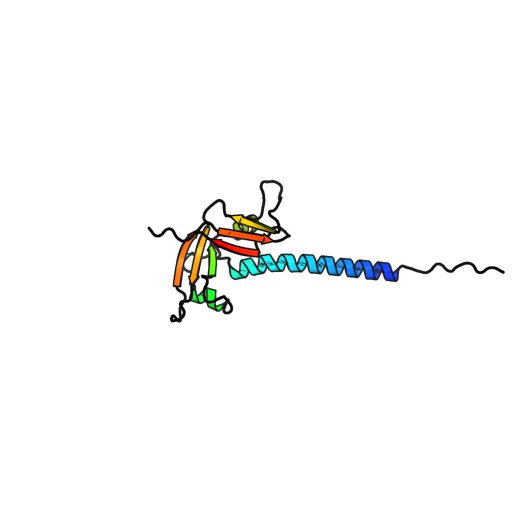9 1.00 89.88 83 GLU A N 1
ATOM 719 C CA . GLU A 1 83 ? 5.868 -5.999 -7.063 1.00 89.88 83 GLU A CA 1
ATOM 720 C C . GLU A 1 83 ? 6.281 -5.336 -8.383 1.00 89.88 83 GLU A C 1
ATOM 722 O O . GLU A 1 83 ? 7.422 -4.892 -8.530 1.00 89.88 83 GLU A O 1
ATOM 727 N N . HIS A 1 84 ? 5.345 -5.261 -9.332 1.00 91.38 84 HIS A N 1
ATOM 728 C CA . HIS A 1 84 ? 5.580 -4.740 -10.675 1.00 91.38 84 HIS A CA 1
ATOM 729 C C . HIS A 1 84 ? 5.335 -3.234 -10.803 1.00 91.38 84 HIS A C 1
ATOM 731 O O . HIS A 1 84 ? 5.582 -2.683 -11.871 1.00 91.38 84 HIS A O 1
ATOM 737 N N . LEU A 1 85 ? 4.936 -2.535 -9.733 1.00 92.56 85 LEU A N 1
ATOM 738 C CA . LEU A 1 85 ? 4.758 -1.076 -9.769 1.00 92.56 85 LEU A CA 1
ATOM 739 C C . LEU A 1 85 ? 6.037 -0.350 -10.198 1.00 92.56 85 LEU A C 1
ATOM 741 O O . LEU A 1 85 ? 5.980 0.607 -10.962 1.00 92.56 85 LEU A O 1
ATOM 745 N N . CYS A 1 86 ? 7.198 -0.829 -9.751 1.00 93.62 86 CYS A N 1
ATOM 746 C CA . CYS A 1 86 ? 8.487 -0.236 -10.094 1.00 93.62 86 CYS A CA 1
ATOM 747 C C . CYS A 1 86 ? 9.033 -0.680 -11.461 1.00 93.62 86 CYS A C 1
ATOM 749 O O . CYS A 1 86 ? 10.147 -0.291 -11.804 1.00 93.62 86 CYS A O 1
ATOM 751 N N . VAL A 1 87 ? 8.298 -1.470 -12.250 1.00 92.12 87 VAL A N 1
ATOM 752 C CA . VAL A 1 87 ? 8.721 -1.895 -13.593 1.00 92.12 87 VAL A CA 1
ATOM 753 C C . VAL A 1 87 ? 8.306 -0.848 -14.634 1.00 92.12 87 VAL A C 1
ATOM 755 O O . VAL A 1 87 ? 7.163 -0.403 -14.689 1.00 92.12 87 VAL A O 1
ATOM 758 N N . LYS A 1 88 ? 9.260 -0.452 -15.475 1.00 86.00 88 LYS A N 1
ATOM 759 C CA . LYS A 1 88 ? 9.104 0.449 -16.617 1.00 86.00 88 LYS A CA 1
ATOM 760 C C . LYS A 1 88 ? 8.930 -0.366 -17.896 1.00 86.00 88 LYS A C 1
ATOM 762 O O . LYS A 1 88 ? 9.889 -0.923 -18.427 1.00 86.00 88 LYS A O 1
ATOM 767 N N . GLY A 1 89 ? 7.718 -0.369 -18.441 1.00 77.06 89 GLY A N 1
ATOM 768 C CA . GLY A 1 89 ? 7.451 -0.926 -19.768 1.00 77.06 89 GLY A CA 1
ATOM 769 C C . GLY A 1 89 ? 7.801 -2.415 -19.908 1.00 77.06 89 GLY A C 1
ATOM 770 O O . GLY A 1 89 ? 7.691 -3.187 -18.962 1.00 77.06 89 GLY A O 1
ATOM 771 N N . ILE A 1 90 ? 8.179 -2.821 -21.124 1.00 69.12 90 ILE A N 1
ATOM 772 C CA . ILE A 1 90 ? 8.215 -4.233 -21.553 1.00 69.12 90 ILE A CA 1
ATOM 773 C C . ILE A 1 90 ? 9.569 -4.919 -21.270 1.00 69.12 90 ILE A C 1
ATOM 775 O O . ILE A 1 90 ? 9.632 -6.137 -21.143 1.00 69.12 90 ILE A O 1
ATOM 779 N N . TRP A 1 91 ? 10.659 -4.162 -21.119 1.00 68.88 91 TRP A N 1
ATOM 780 C CA . TRP A 1 91 ? 12.031 -4.702 -21.097 1.00 68.88 91 TRP A CA 1
ATOM 781 C C . TRP A 1 91 ? 12.598 -4.982 -19.698 1.00 68.88 91 TRP A C 1
ATOM 783 O O . TRP A 1 91 ? 13.814 -5.007 -19.526 1.00 68.88 91 TRP A O 1
ATOM 793 N N . ASN A 1 92 ? 11.745 -5.172 -18.683 1.00 74.25 92 ASN A N 1
ATOM 794 C CA . ASN A 1 92 ? 12.164 -5.297 -17.277 1.00 74.25 92 ASN A CA 1
ATOM 795 C C . ASN A 1 92 ? 13.040 -4.131 -16.774 1.00 74.25 92 ASN A C 1
ATOM 797 O O . ASN A 1 92 ? 13.719 -4.263 -15.750 1.00 74.25 92 ASN A O 1
ATOM 801 N N . ASP A 1 93 ? 13.013 -2.981 -17.456 1.00 88.75 93 ASP A N 1
ATOM 802 C CA . ASP A 1 93 ? 13.591 -1.762 -16.905 1.00 88.75 93 ASP A CA 1
ATOM 803 C C . ASP A 1 93 ? 12.824 -1.402 -15.627 1.00 88.75 93 ASP A C 1
ATOM 805 O O . ASP A 1 93 ? 11.653 -1.748 -15.469 1.00 88.75 93 ASP A O 1
ATOM 809 N N . ARG A 1 94 ? 13.487 -0.759 -14.669 1.00 91.25 94 ARG A N 1
ATOM 810 C CA . ARG A 1 94 ? 12.885 -0.434 -13.375 1.00 91.25 94 ARG A CA 1
ATOM 811 C C . ARG A 1 94 ? 13.124 1.018 -12.993 1.00 91.25 94 ARG A C 1
ATOM 813 O O . ARG A 1 94 ? 14.174 1.610 -13.253 1.00 91.25 94 ARG A O 1
ATOM 820 N N . TYR A 1 95 ? 12.129 1.614 -12.350 1.00 92.75 95 TYR A N 1
ATOM 821 C CA . TYR A 1 95 ? 12.295 2.827 -11.561 1.00 92.75 95 TYR A CA 1
ATOM 822 C C . TYR A 1 95 ? 13.224 2.510 -10.393 1.00 92.75 95 TYR A C 1
ATOM 824 O O . TYR A 1 95 ? 13.007 1.527 -9.697 1.00 92.75 95 TYR A O 1
ATOM 832 N N . ARG A 1 96 ? 14.280 3.307 -10.206 1.00 92.81 96 ARG A N 1
ATOM 833 C CA . ARG A 1 96 ? 15.282 3.104 -9.154 1.00 92.81 96 ARG A CA 1
ATOM 834 C C . ARG A 1 96 ? 15.512 4.401 -8.407 1.00 92.81 96 ARG A C 1
ATOM 836 O O . ARG A 1 96 ? 15.709 5.430 -9.050 1.00 92.81 96 ARG A O 1
ATOM 843 N N . ASN A 1 97 ? 15.499 4.322 -7.081 1.00 94.44 97 ASN A N 1
ATOM 844 C CA . ASN A 1 97 ? 15.680 5.453 -6.168 1.00 94.44 97 ASN A CA 1
ATOM 845 C C . ASN A 1 97 ? 14.832 6.670 -6.551 1.00 94.44 97 ASN A C 1
ATOM 847 O O . ASN A 1 97 ? 15.325 7.785 -6.718 1.00 94.44 97 ASN A O 1
ATOM 851 N N . THR A 1 98 ? 13.557 6.416 -6.818 1.00 95.75 98 THR A N 1
ATOM 852 C CA . THR A 1 98 ? 12.641 7.433 -7.320 1.00 95.75 98 THR A CA 1
ATOM 853 C C . THR A 1 98 ? 11.228 7.141 -6.866 1.00 95.75 98 THR A C 1
ATOM 855 O O . THR A 1 98 ? 10.882 6.003 -6.547 1.00 95.75 98 THR A O 1
ATOM 858 N N . ASN A 1 99 ? 10.411 8.186 -6.862 1.00 96.69 99 ASN A N 1
ATOM 859 C CA . ASN A 1 99 ? 9.027 8.095 -6.455 1.00 96.69 99 ASN A CA 1
ATOM 860 C C . ASN A 1 99 ? 8.114 8.025 -7.671 1.00 96.69 99 ASN A C 1
ATOM 862 O O . ASN A 1 99 ? 8.229 8.845 -8.583 1.00 96.69 99 ASN A O 1
ATOM 866 N N . ILE A 1 100 ? 7.165 7.100 -7.641 1.00 95.44 100 ILE A N 1
ATOM 867 C CA . ILE A 1 100 ? 6.182 6.900 -8.702 1.00 95.44 100 ILE A CA 1
ATOM 868 C C . ILE A 1 100 ? 4.771 6.975 -8.138 1.00 95.44 100 ILE A C 1
ATOM 870 O O . ILE A 1 100 ? 4.507 6.518 -7.030 1.00 95.44 100 ILE A O 1
ATOM 874 N N . TRP A 1 101 ? 3.855 7.545 -8.911 1.00 95.56 101 TRP A N 1
ATOM 875 C CA . TRP A 1 101 ? 2.426 7.471 -8.625 1.00 95.56 101 TRP A CA 1
ATOM 876 C C . TRP A 1 101 ? 1.812 6.276 -9.343 1.00 95.56 101 TRP A C 1
ATOM 878 O O . TRP A 1 101 ? 2.212 5.941 -10.460 1.00 95.56 101 TRP A O 1
ATOM 888 N N . THR A 1 102 ? 0.810 5.653 -8.730 1.00 93.44 102 THR A N 1
ATOM 889 C CA . THR A 1 102 ? 0.009 4.641 -9.419 1.00 93.44 10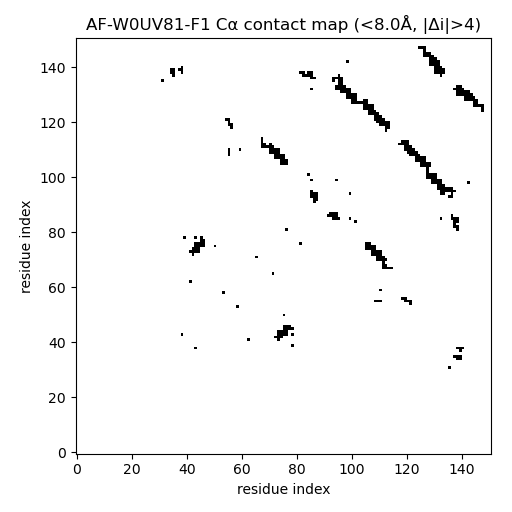2 THR A CA 1
ATOM 890 C C . THR A 1 102 ? -0.774 5.263 -10.572 1.00 93.44 102 THR A C 1
ATOM 892 O O . THR A 1 102 ? -1.434 6.291 -10.411 1.00 93.44 102 THR A O 1
ATOM 895 N N . GLN A 1 103 ? -0.744 4.601 -11.732 1.00 89.88 103 GLN A N 1
ATOM 896 C CA . GLN A 1 103 ? -1.533 5.013 -12.900 1.00 89.88 103 GLN A CA 1
ATOM 897 C C . GLN A 1 103 ? -3.042 4.899 -12.642 1.00 89.88 103 GLN A C 1
ATOM 899 O O . GLN A 1 103 ? -3.821 5.721 -13.113 1.00 89.88 103 GLN A O 1
ATOM 904 N N . HIS A 1 104 ? -3.445 3.909 -11.843 1.00 91.25 104 HIS A N 1
ATOM 905 C CA . HIS A 1 104 ? -4.824 3.691 -11.419 1.00 91.25 104 HIS A CA 1
ATOM 906 C C . HIS A 1 104 ? -4.932 3.745 -9.897 1.00 91.25 104 HIS A C 1
ATOM 908 O O . HIS A 1 104 ? -3.937 3.593 -9.182 1.00 91.25 104 HIS A O 1
ATOM 914 N N . THR A 1 105 ? -6.141 3.958 -9.387 1.00 94.12 105 THR A N 1
ATOM 915 C CA . THR A 1 105 ? -6.386 3.879 -7.949 1.00 94.12 105 THR A CA 1
ATOM 916 C C . THR A 1 105 ? -6.270 2.435 -7.464 1.00 94.12 105 THR A C 1
ATOM 918 O O . THR A 1 105 ? -6.668 1.489 -8.145 1.00 94.12 105 THR A O 1
ATOM 921 N N . LEU A 1 106 ? -5.710 2.257 -6.269 1.00 95.44 106 LEU A N 1
ATOM 922 C CA . LEU A 1 106 ? -5.643 0.968 -5.588 1.00 95.44 106 LEU A CA 1
ATOM 923 C C . LEU A 1 106 ? -6.657 0.940 -4.452 1.00 95.44 106 LEU A C 1
ATOM 925 O O . LEU A 1 106 ? -6.887 1.957 -3.796 1.00 95.44 106 LEU A O 1
ATOM 929 N N . LYS A 1 107 ? -7.245 -0.234 -4.210 1.00 96.62 107 LYS A N 1
ATOM 930 C CA . LYS A 1 107 ? -8.135 -0.449 -3.071 1.00 96.62 107 LYS A CA 1
ATOM 931 C C . LYS A 1 107 ? -7.304 -0.470 -1.790 1.00 96.62 107 LYS A C 1
ATOM 933 O O . LYS A 1 107 ? -6.346 -1.239 -1.695 1.00 96.62 107 LYS A O 1
ATOM 938 N N . VAL A 1 108 ? -7.662 0.360 -0.817 1.00 96.62 108 VAL A N 1
ATOM 939 C CA . VAL A 1 108 ? -6.895 0.532 0.424 1.00 96.62 108 VAL A CA 1
ATOM 940 C C . VAL A 1 108 ? -7.769 0.484 1.665 1.00 96.62 108 VAL A C 1
ATOM 942 O O . VAL A 1 108 ? -8.920 0.925 1.647 1.00 96.62 108 VAL A O 1
ATOM 945 N N . LEU A 1 109 ? -7.185 -0.019 2.751 1.00 96.31 109 LEU A N 1
ATOM 946 C CA . LEU A 1 109 ? -7.687 0.101 4.116 1.00 96.31 109 LEU A CA 1
ATOM 947 C C . LEU A 1 109 ? -6.714 0.991 4.894 1.00 96.31 109 LEU A C 1
ATOM 949 O O . LEU A 1 109 ? -5.536 0.668 5.018 1.00 96.31 109 LEU A O 1
ATOM 953 N N . LYS A 1 110 ? -7.205 2.125 5.386 1.00 94.19 110 LYS A N 1
ATOM 954 C CA . LYS A 1 110 ? -6.454 3.063 6.220 1.00 94.19 110 LYS A CA 1
ATOM 955 C C . LYS A 1 110 ? -6.843 2.842 7.675 1.00 94.19 110 LYS A C 1
ATOM 957 O O . LYS A 1 110 ? -8.036 2.815 7.979 1.00 94.19 110 LYS A O 1
ATOM 962 N N . CYS A 1 111 ? -5.843 2.728 8.537 1.00 92.19 111 CYS A N 1
ATOM 963 C CA . CYS A 1 111 ? -5.996 2.515 9.968 1.00 92.19 111 CYS A CA 1
ATOM 964 C C . CYS A 1 111 ? -5.394 3.704 10.709 1.00 92.19 111 CYS A C 1
ATOM 966 O O . CYS A 1 111 ? -4.192 3.948 10.613 1.00 92.19 111 CYS A O 1
ATOM 968 N N . LYS A 1 112 ? -6.224 4.467 11.424 1.00 90.00 112 LYS A N 1
ATOM 969 C CA . LYS A 1 112 ? -5.772 5.613 12.221 1.00 90.00 112 LYS A CA 1
ATOM 970 C C . LYS A 1 112 ? -6.189 5.427 13.669 1.00 90.00 112 LYS A C 1
ATOM 972 O O . LYS A 1 112 ? -7.373 5.241 13.936 1.00 90.00 112 LYS A O 1
ATOM 977 N N . LYS A 1 113 ? -5.231 5.516 14.588 1.00 86.81 113 LYS A N 1
ATOM 978 C CA . LYS A 1 113 ? -5.526 5.597 16.017 1.00 86.81 113 LYS A CA 1
ATOM 979 C C . LYS A 1 113 ? -5.824 7.049 16.368 1.00 86.81 113 LYS A C 1
ATOM 981 O O . LYS A 1 113 ? -5.043 7.936 16.028 1.00 86.81 113 LYS A O 1
ATOM 986 N N . GLU A 1 114 ? -6.955 7.318 17.004 1.00 81.00 114 GLU A N 1
ATOM 987 C CA . GLU A 1 114 ? -7.180 8.623 17.629 1.00 81.00 114 GLU A CA 1
ATOM 988 C C . GLU A 1 114 ? -6.614 8.591 19.054 1.00 81.00 114 GLU A C 1
ATOM 990 O O . GLU A 1 114 ? -6.717 7.576 19.736 1.00 81.00 114 GLU A O 1
ATOM 995 N N . LYS A 1 115 ? -6.000 9.692 19.517 1.00 74.06 115 LYS A N 1
ATOM 996 C CA . LYS A 1 115 ? -5.254 9.744 20.797 1.00 74.06 115 LYS A CA 1
ATOM 997 C C . LYS A 1 115 ? -6.081 9.310 22.021 1.00 74.06 115 LYS A C 1
ATOM 999 O O . LYS A 1 115 ? -5.512 8.924 23.034 1.00 74.06 115 LYS A O 1
ATOM 1004 N N . SER A 1 116 ? -7.408 9.386 21.937 1.00 69.94 116 SER A N 1
ATOM 1005 C CA . SER A 1 116 ? -8.350 9.032 23.005 1.00 69.94 116 SER A CA 1
ATOM 1006 C C . SER A 1 116 ? -9.081 7.702 22.793 1.00 69.94 116 SER A C 1
ATOM 1008 O O . SER A 1 116 ? -9.888 7.326 23.640 1.00 69.94 116 SER A O 1
ATOM 1010 N N . GLU A 1 117 ? -8.865 7.014 21.670 1.00 75.38 117 GLU A N 1
ATOM 1011 C CA . GLU A 1 117 ? -9.584 5.787 21.323 1.00 75.38 117 GLU A CA 1
ATOM 1012 C C . GLU A 1 117 ? -8.684 4.556 21.508 1.00 75.38 117 GLU A C 1
ATOM 1014 O O . GLU A 1 117 ? -7.513 4.534 21.123 1.00 75.38 117 GLU A O 1
ATOM 1019 N N . ASN A 1 118 ? -9.254 3.496 22.088 1.00 80.81 118 ASN A N 1
ATOM 1020 C CA . ASN A 1 118 ? -8.581 2.199 22.226 1.00 80.81 118 ASN A CA 1
ATOM 1021 C C . ASN A 1 118 ? -8.663 1.347 20.949 1.00 80.81 118 ASN A C 1
ATOM 1023 O O . ASN A 1 118 ? -8.118 0.249 20.924 1.00 80.81 118 ASN A O 1
ATOM 1027 N N . PHE A 1 119 ? -9.349 1.836 19.916 1.00 84.69 119 PHE A N 1
ATOM 1028 C CA . PHE A 1 119 ? -9.557 1.154 18.644 1.00 84.69 119 PHE A CA 1
ATOM 1029 C C . PHE A 1 119 ? -9.035 2.008 17.485 1.00 84.69 119 PHE A C 1
ATOM 1031 O O . PHE A 1 119 ? -8.858 3.224 17.605 1.00 84.69 119 PHE A O 1
ATOM 1038 N N . TYR A 1 120 ? -8.790 1.368 16.348 1.00 89.44 120 TYR A N 1
ATOM 1039 C CA . TYR A 1 120 ? -8.384 2.031 15.119 1.00 89.44 120 TYR A CA 1
ATOM 1040 C C . TYR A 1 120 ? -9.600 2.378 14.265 1.00 89.44 120 TYR A C 1
ATOM 1042 O O . TYR A 1 120 ? -10.401 1.519 13.892 1.00 89.44 120 TYR A O 1
ATOM 1050 N N . ARG A 1 121 ? -9.698 3.644 13.854 1.00 90.62 121 ARG A N 1
ATOM 1051 C CA . ARG A 1 121 ? -10.668 4.056 12.841 1.00 90.62 121 ARG A CA 1
ATOM 1052 C C . ARG A 1 121 ? -10.268 3.527 11.478 1.00 90.62 121 ARG A C 1
ATOM 1054 O O . ARG A 1 121 ? -9.140 3.717 11.015 1.00 90.62 121 ARG A O 1
ATOM 1061 N N . GLU A 1 122 ? -11.241 2.906 10.827 1.00 93.19 122 GLU A N 1
ATOM 1062 C CA . GLU A 1 122 ?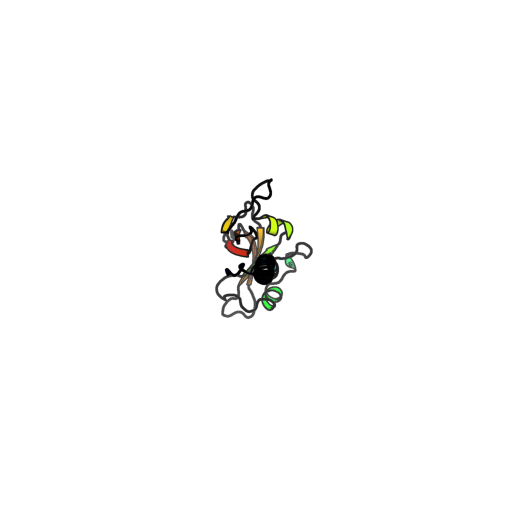 -11.088 2.287 9.521 1.00 93.19 122 GLU A CA 1
ATOM 1063 C C . GLU A 1 122 ? -11.639 3.207 8.435 1.00 93.19 122 GLU A C 1
ATOM 1065 O O . GLU A 1 122 ? -12.809 3.590 8.460 1.00 93.19 122 GLU A O 1
ATOM 1070 N N . ASN A 1 123 ? -10.831 3.506 7.423 1.00 93.56 123 ASN A N 1
ATOM 1071 C CA . ASN A 1 123 ? -11.311 4.144 6.203 1.00 93.56 123 ASN A CA 1
ATOM 1072 C C . ASN A 1 123 ? -10.959 3.263 5.004 1.00 93.56 123 ASN A C 1
ATOM 1074 O O . ASN A 1 123 ? -9.795 2.946 4.761 1.00 93.56 123 ASN A O 1
ATOM 1078 N N . ARG A 1 124 ? -11.986 2.836 4.272 1.00 95.06 124 ARG A N 1
ATOM 1079 C CA . ARG A 1 124 ? -11.869 1.966 3.102 1.00 95.06 124 ARG A CA 1
ATOM 1080 C C . ARG A 1 124 ? -12.162 2.778 1.853 1.00 95.06 124 ARG A C 1
ATOM 1082 O O . ARG A 1 124 ? -13.165 3.480 1.803 1.00 95.06 124 ARG A O 1
ATOM 1089 N N . GLY A 1 125 ? -11.336 2.634 0.826 1.00 93.56 125 GLY A N 1
ATOM 1090 C CA . GLY A 1 125 ? -11.545 3.380 -0.407 1.00 93.56 125 GLY A CA 1
ATOM 1091 C C . GLY A 1 125 ? -10.594 2.995 -1.523 1.00 93.56 125 GLY A C 1
ATOM 1092 O O . GLY A 1 125 ? -9.946 1.948 -1.488 1.00 93.56 125 GLY A O 1
ATOM 1093 N N . TYR A 1 126 ? -10.542 3.870 -2.520 1.00 94.75 126 TYR A N 1
ATOM 1094 C CA . TYR A 1 126 ? -9.644 3.780 -3.658 1.00 94.75 126 TYR A CA 1
ATOM 1095 C C . TYR A 1 126 ? -8.803 5.050 -3.704 1.00 94.75 126 TYR A C 1
ATOM 1097 O O . TYR A 1 126 ? -9.344 6.154 -3.703 1.00 94.75 126 TYR A O 1
ATOM 1105 N N . ASN A 1 127 ? -7.481 4.907 -3.731 1.00 93.31 127 ASN A N 1
ATOM 1106 C CA . ASN A 1 127 ? -6.567 6.047 -3.687 1.00 93.31 127 ASN A CA 1
ATOM 1107 C C . ASN A 1 127 ? -5.476 5.891 -4.747 1.00 93.31 127 ASN A C 1
ATOM 1109 O O . ASN A 1 127 ? -5.019 4.776 -5.011 1.00 93.31 127 ASN A O 1
ATOM 1113 N N . HIS A 1 128 ? -5.045 7.005 -5.344 1.00 94.06 128 HIS A N 1
ATOM 1114 C CA . HIS A 1 128 ? -3.740 7.026 -6.000 1.00 94.06 128 HIS A CA 1
ATOM 1115 C C . HIS A 1 128 ? -2.682 7.043 -4.903 1.00 94.06 128 HIS A C 1
ATOM 1117 O O . HIS A 1 128 ? -2.824 7.772 -3.919 1.00 94.06 128 HIS A O 1
ATOM 1123 N N . ILE A 1 129 ? -1.641 6.230 -5.056 1.00 94.88 129 ILE A N 1
ATOM 1124 C CA . ILE A 1 129 ? -0.594 6.073 -4.045 1.00 94.88 129 ILE A CA 1
ATOM 1125 C C . ILE A 1 129 ? 0.747 6.414 -4.680 1.00 94.88 129 ILE A C 1
ATOM 1127 O O . ILE A 1 129 ? 1.037 6.007 -5.807 1.00 94.88 129 ILE A O 1
ATOM 1131 N N . LYS A 1 130 ? 1.558 7.178 -3.955 1.00 96.25 130 LYS A N 1
ATOM 1132 C CA . LYS A 1 130 ? 2.943 7.467 -4.294 1.00 96.25 130 LYS A CA 1
ATOM 1133 C C . LYS A 1 130 ? 3.835 6.467 -3.576 1.00 96.25 130 LYS A C 1
ATOM 1135 O O . LYS A 1 130 ? 3.891 6.458 -2.348 1.00 96.25 130 LYS A O 1
ATOM 1140 N N . PHE A 1 131 ? 4.537 5.651 -4.343 1.00 95.94 131 PHE A N 1
ATOM 1141 C CA . PHE A 1 131 ? 5.501 4.680 -3.847 1.00 95.94 131 PHE A CA 1
ATOM 1142 C C . PHE A 1 131 ? 6.918 5.170 -4.081 1.00 95.94 131 PHE A C 1
ATOM 1144 O O . PHE A 1 131 ? 7.196 5.775 -5.117 1.00 95.94 131 PHE A O 1
ATOM 1151 N N . HIS A 1 132 ? 7.815 4.849 -3.157 1.00 95.94 132 HIS A N 1
ATOM 1152 C CA . HIS A 1 132 ? 9.244 4.900 -3.419 1.00 95.94 132 HIS A CA 1
ATOM 1153 C C . HIS A 1 132 ? 9.708 3.550 -3.976 1.00 95.94 132 HIS A C 1
ATOM 1155 O O . HIS A 1 132 ? 9.384 2.487 -3.439 1.00 95.94 132 HIS A O 1
ATOM 1161 N N . CYS A 1 133 ? 10.463 3.606 -5.069 1.00 94.81 133 CYS A N 1
ATOM 1162 C CA . CYS A 1 133 ? 11.193 2.478 -5.625 1.00 94.81 133 CYS A CA 1
ATOM 1163 C C . CYS A 1 133 ? 12.646 2.567 -5.172 1.00 94.81 133 CYS A C 1
ATOM 1165 O O . CYS A 1 133 ? 13.323 3.553 -5.464 1.00 94.81 133 CYS A O 1
ATOM 1167 N N . ASN A 1 134 ? 13.143 1.536 -4.495 1.00 92.81 134 ASN A N 1
ATOM 1168 C CA . ASN A 1 134 ? 14.514 1.488 -3.994 1.00 92.81 134 ASN A CA 1
ATOM 1169 C C . ASN A 1 134 ? 15.561 1.396 -5.125 1.00 92.81 134 ASN A C 1
ATOM 1171 O O . ASN A 1 134 ? 15.235 1.363 -6.312 1.00 92.81 134 ASN A O 1
ATOM 1175 N N . MET A 1 135 ? 16.847 1.350 -4.766 1.00 90.94 135 MET A N 1
ATOM 1176 C CA . MET A 1 135 ? 17.960 1.252 -5.726 1.00 90.94 135 MET A CA 1
ATOM 1177 C C . MET A 1 135 ? 17.889 0.021 -6.649 1.00 90.94 135 MET A C 1
ATOM 1179 O O . MET A 1 135 ? 18.427 0.054 -7.755 1.00 90.94 135 MET A O 1
ATOM 1183 N N . ASP A 1 136 ? 17.214 -1.046 -6.223 1.00 87.75 136 ASP A N 1
ATOM 1184 C CA . ASP A 1 136 ? 17.046 -2.291 -6.979 1.00 87.75 136 ASP A CA 1
ATOM 1185 C C . ASP A 1 136 ? 15.733 -2.333 -7.776 1.00 87.75 136 ASP A C 1
ATOM 1187 O O . ASP A 1 136 ? 15.488 -3.261 -8.546 1.00 87.75 136 ASP A O 1
ATOM 1191 N N . GLY A 1 137 ? 14.897 -1.305 -7.629 1.00 90.50 137 GLY A N 1
ATOM 1192 C CA . GLY A 1 137 ? 13.621 -1.181 -8.314 1.00 90.50 137 GLY A CA 1
ATOM 1193 C C . GLY A 1 137 ? 12.526 -2.074 -7.750 1.00 90.50 137 GLY A C 1
ATOM 1194 O O . GLY A 1 137 ? 11.732 -2.633 -8.506 1.00 90.50 137 GLY A O 1
ATOM 1195 N N . HIS A 1 138 ? 12.482 -2.212 -6.428 1.00 92.06 138 HIS A N 1
ATOM 1196 C CA . HIS A 1 138 ? 11.336 -2.741 -5.694 1.00 92.06 138 HIS A CA 1
ATOM 1197 C C . HIS A 1 138 ? 10.695 -1.642 -4.852 1.00 92.06 138 HIS A C 1
ATOM 1199 O O . HIS A 1 138 ? 11.375 -0.712 -4.416 1.00 92.06 138 HIS A O 1
ATOM 1205 N N . VAL A 1 139 ? 9.396 -1.780 -4.595 1.00 93.69 139 VAL A N 1
ATOM 1206 C CA . VAL A 1 139 ? 8.691 -0.913 -3.650 1.00 93.69 139 VAL A CA 1
ATOM 1207 C C . VAL A 1 139 ? 9.211 -1.196 -2.242 1.00 93.69 139 VAL A C 1
ATOM 1209 O O . VAL A 1 139 ? 9.227 -2.350 -1.809 1.00 93.69 139 VAL A O 1
ATOM 1212 N N . ASP A 1 140 ? 9.634 -0.153 -1.535 1.00 93.56 140 ASP A N 1
ATOM 1213 C CA . ASP A 1 140 ? 10.097 -0.246 -0.146 1.00 93.56 140 ASP A CA 1
ATOM 1214 C C . ASP A 1 140 ? 9.337 0.682 0.812 1.00 93.56 140 ASP A C 1
ATOM 1216 O O . ASP A 1 140 ? 9.339 0.414 2.013 1.00 93.56 140 ASP A O 1
ATOM 1220 N N . ARG A 1 141 ? 8.666 1.735 0.317 1.00 92.19 141 ARG A N 1
ATOM 1221 C CA . ARG A 1 141 ? 7.875 2.670 1.137 1.00 92.19 141 ARG A CA 1
ATOM 1222 C C . ARG A 1 141 ? 6.670 3.255 0.401 1.00 92.19 141 ARG A C 1
ATOM 1224 O O . ARG A 1 141 ? 6.674 3.413 -0.822 1.00 92.19 141 ARG A O 1
ATOM 1231 N N . ILE A 1 142 ? 5.659 3.633 1.184 1.00 94.06 142 ILE A N 1
ATOM 1232 C CA . ILE A 1 142 ? 4.572 4.527 0.770 1.00 94.06 142 ILE A CA 1
ATOM 1233 C C . ILE A 1 142 ? 4.965 5.950 1.169 1.00 94.06 142 ILE A C 1
ATOM 1235 O O . ILE A 1 142 ? 5.193 6.219 2.343 1.00 94.06 142 ILE A O 1
ATOM 1239 N N . GLU A 1 143 ? 5.033 6.854 0.199 1.00 93.50 143 GLU A N 1
ATOM 1240 C CA . GLU A 1 143 ? 5.439 8.248 0.415 1.00 93.50 143 GLU A CA 1
ATOM 1241 C C . GLU A 1 143 ? 4.230 9.169 0.600 1.00 93.50 143 GLU A C 1
ATOM 1243 O O . GLU A 1 143 ? 4.274 10.116 1.381 1.00 93.50 143 GLU A O 1
ATOM 1248 N N . ASN A 1 144 ? 3.149 8.931 -0.149 1.00 90.88 144 ASN A N 1
ATOM 1249 C CA . ASN A 1 144 ? 1.927 9.730 -0.072 1.00 90.88 144 ASN A CA 1
ATOM 1250 C C . ASN A 1 144 ? 0.738 8.994 -0.712 1.00 90.88 144 ASN A C 1
ATOM 1252 O O . ASN A 1 144 ? 0.907 7.975 -1.379 1.00 90.88 144 ASN A O 1
ATOM 1256 N N . PHE A 1 145 ? -0.468 9.520 -0.547 1.00 90.44 145 PHE A N 1
ATOM 1257 C CA . PHE A 1 145 ? -1.697 9.027 -1.153 1.00 90.44 145 PHE A CA 1
ATOM 1258 C C . PHE A 1 145 ? -2.687 10.183 -1.313 1.00 90.44 145 PHE A C 1
ATOM 1260 O O . PHE A 1 145 ? -2.660 11.139 -0.544 1.00 90.44 145 PHE A O 1
ATOM 1267 N N . THR A 1 146 ? -3.575 10.110 -2.302 1.00 86.38 146 THR A N 1
ATOM 1268 C CA . THR A 1 146 ? -4.644 11.112 -2.432 1.00 86.38 146 THR A CA 1
ATOM 1269 C C . THR A 1 146 ? -5.594 11.022 -1.241 1.00 86.38 146 THR A C 1
ATOM 1271 O O . THR A 1 146 ? -5.847 9.927 -0.735 1.00 86.38 146 THR A O 1
ATOM 1274 N N . GLU A 1 147 ? -6.152 12.136 -0.779 1.00 70.56 147 GLU A N 1
ATOM 1275 C CA . GLU A 1 147 ? -7.226 12.097 0.219 1.00 70.56 147 GLU A CA 1
ATOM 1276 C C . GLU A 1 147 ? -8.465 11.369 -0.345 1.00 70.56 147 GLU A C 1
ATOM 1278 O O . GLU A 1 147 ? -8.632 11.290 -1.568 1.00 70.56 147 GLU A O 1
ATOM 1283 N N . PRO A 1 148 ? -9.293 10.724 0.501 1.00 58.38 148 PRO A N 1
ATOM 1284 C CA . PRO A 1 148 ? -10.541 10.134 0.030 1.00 58.38 148 PRO A CA 1
ATOM 1285 C C . PRO A 1 148 ? -11.447 11.231 -0.543 1.00 58.38 148 PRO A C 1
ATOM 1287 O O . PRO A 1 148 ? -11.650 12.260 0.093 1.00 58.38 148 PRO A O 1
ATOM 1290 N N . ILE A 1 149 ? -12.014 10.994 -1.727 1.00 49.91 149 ILE A N 1
ATOM 1291 C CA . ILE A 1 149 ? -13.103 11.825 -2.246 1.00 49.91 149 ILE A CA 1
ATOM 1292 C C . ILE A 1 149 ? -14.335 11.464 -1.412 1.00 49.91 149 ILE A C 1
ATOM 1294 O O . ILE A 1 149 ? -14.909 10.390 -1.584 1.00 49.91 149 ILE A O 1
ATOM 1298 N N . THR A 1 150 ? -14.690 12.307 -0.447 1.00 42.38 150 THR A N 1
ATOM 1299 C CA . THR A 1 150 ? -15.960 12.199 0.277 1.00 42.38 150 THR A CA 1
ATOM 1300 C C . THR A 1 150 ? -17.079 12.630 -0.667 1.00 42.38 150 THR A C 1
ATOM 1302 O O . THR A 1 150 ? -17.144 13.805 -1.030 1.00 42.38 150 THR A O 1
ATOM 1305 N N . HIS A 1 151 ? -17.902 11.674 -1.102 1.00 39.31 151 HIS A N 1
ATOM 1306 C CA . HIS A 1 151 ? -19.206 11.947 -1.710 1.00 39.31 151 HIS A CA 1
ATOM 1307 C C . HIS A 1 151 ? -20.260 12.122 -0.621 1.00 39.31 151 HIS A C 1
ATOM 1309 O O . HIS A 1 151 ? -20.200 11.349 0.364 1.00 39.31 151 HIS A O 1
#

Sequence (151 aa):
MYPIPTKASYPKFWIVFLLLLCLQCWLLTHSKATSWKKFKEWHYLSPRRDFISYKCDDLMELQETLEEEKPHIFIYASWYQIEHLCVKGIWNDRYRNTNIWTQHTLKVLKCKKEKSENFYRENRGYNHIKFHCNMDGHVDRIENFTEPITH

InterPro domains:
  IPR023412 Ribonuclease A-domain [PF00074] (35-136)
  IPR036816 Ribonuclease A-like domain superfamily [G3DSA:3.10.130.10] (34-144)
  IPR036816 Ribonuclease A-like domain superfamily [SSF54076] (34-145)
  IPR042402 Epididymal secretory protein E3-alpha/beta [PTHR16788] (9-145)

Radius of gyration: 23.7 Å; Cα contacts (8 Å, |Δi|>4): 214; chains: 1; bounding box: 97×29×45 Å

Foldseek 3Di:
DDDDDDPDDPPVVVVVVVVVVVVVVVVVVVVVCVLQVVCCLQAEDEPVDDPVPDFLQVNCVVVVPDDQPFWRKHFYDHSVVQFCQQADPDPRDGNEQDKDKDPFWTWMWTWHDDPPDPGTDIDTDTWTWIFGQHRVRGTRDTDDIDDDPDD

Mean predicted aligned error: 10.81 Å

Nearest PDB structures (foldseek):
  3fd7-assembly1_A  TM=8.048E-01  e=1.665E-05  Lithobates pipiens
  7bfl-assembly1_A  TM=7.731E-01  e=1.885E-05  Salmo salar
  1m58-assembly1_A  TM=7.329E-01  e=7.421E-06  Aquarana catesbeiana
  3u01-assembly1_A  TM=7.555E-01  e=3.734E-05  Lithobates pipiens
  1oj8-assembly1_A  TM=7.267E-01  e=3.298E-05  Aquarana catesbeiana

Organism: Ochotona princeps (NCBI:txid9978)

Secondary structure (DSSP, 8-state):
--PPPP----HHHHHHHHHHHHHHHHHHHHHHHHHHHHHHHHHEE-TTS-GGG--HHHHHGGGTTS-TTS-EEEEES-HHHHHTTTEETTTTEE--SEEEE-SS-EEEEEEEE-TT-SSEEEEEEEE-EEEEE-TTS-EEEEEEEPPP---

pLDDT: mean 82.79, std 15.03, range [39.31, 97.69]